Protein AF-A0A0R1JZH5-F1 (afdb_monomer)

Nearest PDB structures (foldseek):
  5a9d-assembly1_B  TM=5.854E-01  e=9.624E-02  Mus musculus
  2i0w-assembly1_A  TM=5.963E-01  e=6.178E-01  Solanum lycopersicum
  7u8t-assembly1_A  TM=4.954E-01  e=4.260E-01  Thermochaetoides thermophila
  7eue-assembly1_B  TM=5.686E-01  e=1.079E+00  Streptomyces albus

Secondary structure (DSSP, 8-state):
-EEEE--SS-S-PPEEEEETTEEEEE-TT-EEE----TT--EEEEESSSS--EEE----TT-EEEEEE-HHHHHHHHHHHHHHHHHHHTT-S-HHHHHHHHHHHHHHHHHHHHHHSEEEEEE-

Mean predicted aligned error: 5.55 Å

Radius of gyration: 18.59 Å; Cα contacts (8 Å, |Δi|>4): 193; chains: 1; bounding box: 40×27×54 Å

pLDDT: mean 88.44, std 6.85, range [49.94, 95.19]

Solvent-accessible surface area (backbone atoms only — not comparable to full-atom values): 6921 Å² total; per-residue (Å²): 36,38,44,33,33,48,58,94,59,86,73,78,57,42,34,41,38,27,53,77,81,47,78,43,79,34,50,56,76,36,70,49,79,46,93,62,58,95,87,67,51,39,33,37,30,58,48,88,79,37,52,78,42,74,58,88,79,84,47,58,87,42,32,32,39,35,31,67,34,66,68,58,57,52,52,52,53,52,49,54,53,48,54,50,48,40,56,72,70,53,77,44,56,74,68,57,48,49,53,52,52,51,54,50,52,54,52,48,52,56,48,40,28,73,53,40,58,45,77,43,78,54,132

Structure (mmCIF, N/CA/C/O backbone):
data_AF-A0A0R1JZH5-F1
#
_entry.id   AF-A0A0R1JZH5-F1
#
loop_
_atom_site.group_PDB
_atom_site.id
_atom_site.type_symbol
_atom_site.label_atom_id
_atom_site.label_alt_id
_atom_site.label_comp_id
_atom_site.label_asym_id
_atom_site.label_entity_id
_atom_site.label_seq_id
_atom_site.pdbx_PDB_ins_code
_atom_site.Cartn_x
_atom_site.Cartn_y
_atom_site.Cartn_z
_atom_site.occupancy
_atom_site.B_iso_or_equiv
_atom_site.auth_seq_id
_atom_site.auth_comp_id
_atom_site.auth_asym_id
_atom_site.auth_atom_id
_atom_site.pdbx_PDB_model_num
ATOM 1 N N . MET A 1 1 ? -5.460 -3.320 21.008 1.00 89.19 1 MET A N 1
ATOM 2 C CA . MET A 1 1 ? -4.680 -3.435 19.765 1.00 89.19 1 MET A CA 1
ATOM 3 C C . MET A 1 1 ? -4.349 -2.043 19.290 1.00 89.19 1 MET A C 1
ATOM 5 O O . MET A 1 1 ? -5.255 -1.221 19.242 1.00 89.19 1 MET A O 1
ATOM 9 N N . LYS A 1 2 ? -3.091 -1.760 18.964 1.00 92.62 2 LYS A N 1
ATOM 10 C CA . LYS A 1 2 ? -2.661 -0.428 18.529 1.00 92.62 2 LYS A CA 1
ATOM 11 C C . LYS A 1 2 ? -2.261 -0.454 17.059 1.00 92.62 2 LYS A C 1
ATOM 13 O O . LYS A 1 2 ? -1.552 -1.357 16.626 1.00 92.62 2 LYS A O 1
ATOM 18 N N . ILE A 1 3 ? -2.741 0.513 16.288 1.00 92.44 3 ILE A N 1
ATOM 19 C CA . ILE A 1 3 ? -2.387 0.672 14.878 1.00 92.44 3 ILE A CA 1
ATOM 20 C C . ILE A 1 3 ? -1.852 2.083 14.699 1.00 92.44 3 ILE A C 1
ATOM 22 O O . ILE A 1 3 ? -2.567 3.055 14.927 1.00 92.44 3 ILE A O 1
ATOM 26 N N . SER A 1 4 ? -0.596 2.172 14.295 1.00 92.94 4 SER A N 1
ATOM 27 C CA . SER A 1 4 ? 0.115 3.419 14.038 1.00 92.94 4 SER A CA 1
ATOM 28 C C . SER A 1 4 ? 0.307 3.595 12.536 1.00 92.94 4 SER A C 1
ATOM 30 O O . SER A 1 4 ? 0.439 2.615 11.797 1.00 92.94 4 SER A O 1
ATOM 32 N N . TYR A 1 5 ? 0.333 4.838 12.074 1.00 92.31 5 TYR A N 1
ATOM 33 C CA . TYR A 1 5 ? 0.569 5.156 10.672 1.00 92.31 5 TYR A CA 1
ATOM 34 C C . TYR A 1 5 ? 1.831 6.001 10.517 1.00 92.31 5 TYR A C 1
ATOM 36 O O . TYR A 1 5 ? 1.933 7.102 11.051 1.00 92.31 5 TYR A O 1
ATOM 44 N N . GLU A 1 6 ? 2.788 5.492 9.747 1.00 89.69 6 GLU A N 1
ATOM 45 C CA . GLU A 1 6 ? 4.024 6.182 9.399 1.00 89.69 6 GLU A CA 1
ATOM 46 C C . GLU A 1 6 ? 4.092 6.394 7.886 1.00 89.69 6 GLU A C 1
ATOM 48 O O . GLU A 1 6 ? 3.928 5.463 7.100 1.00 89.69 6 GLU A O 1
ATOM 53 N N . SER A 1 7 ? 4.388 7.622 7.469 1.00 81.50 7 SER A N 1
ATOM 54 C CA . SER A 1 7 ? 4.633 7.963 6.067 1.00 81.50 7 SER A CA 1
ATOM 55 C C . SER A 1 7 ? 6.021 8.567 5.944 1.00 81.50 7 SER A C 1
ATOM 57 O O . SER A 1 7 ? 6.337 9.542 6.627 1.00 81.50 7 SER A O 1
ATOM 59 N N . SER A 1 8 ? 6.842 8.017 5.051 1.00 68.38 8 SER A N 1
ATOM 60 C CA . SER A 1 8 ? 8.151 8.590 4.714 1.00 68.38 8 SER A CA 1
ATOM 61 C C . SER A 1 8 ? 8.046 9.792 3.763 1.00 68.38 8 SER A C 1
ATOM 63 O O . SER A 1 8 ? 8.966 10.605 3.683 1.00 68.38 8 SER A O 1
ATOM 65 N N . GLY A 1 9 ? 6.905 9.958 3.083 1.00 63.53 9 GLY A N 1
ATOM 66 C CA . GLY A 1 9 ? 6.564 11.165 2.325 1.00 63.53 9 GLY A CA 1
ATOM 67 C C . GLY A 1 9 ? 5.953 12.264 3.205 1.00 63.53 9 GLY A C 1
ATOM 68 O O . GLY A 1 9 ? 5.325 11.969 4.222 1.00 63.53 9 GLY A O 1
ATOM 69 N N . ARG A 1 10 ? 6.092 13.542 2.804 1.00 49.94 10 ARG A N 1
ATOM 70 C CA . ARG 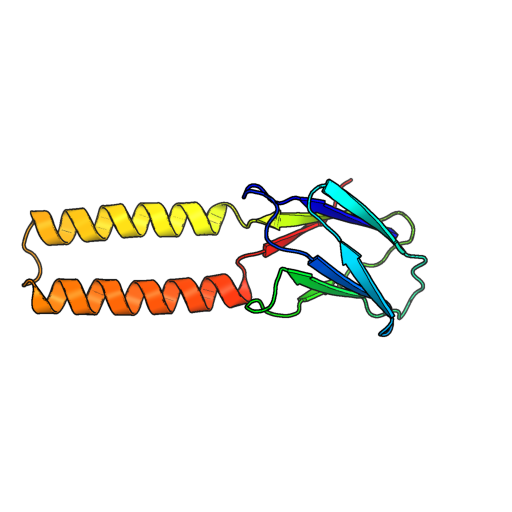A 1 10 ? 5.491 14.711 3.490 1.00 49.94 10 ARG A CA 1
ATOM 71 C C . ARG A 1 10 ? 3.968 14.561 3.619 1.00 49.94 10 ARG A C 1
ATOM 73 O O . ARG A 1 10 ? 3.263 14.976 2.707 1.00 49.94 10 ARG A O 1
ATOM 80 N N . GLY A 1 11 ? 3.489 13.990 4.728 1.00 56.78 11 GLY A N 1
ATOM 81 C CA . GLY A 1 11 ? 2.193 14.192 5.407 1.00 56.78 11 GLY A CA 1
ATOM 82 C C . GLY A 1 11 ? 0.879 14.271 4.609 1.00 56.78 11 GLY A C 1
ATOM 83 O O . GLY A 1 11 ? -0.147 14.585 5.200 1.00 56.78 11 GLY A O 1
ATOM 84 N N . ARG A 1 12 ? 0.860 14.048 3.289 1.00 70.88 12 ARG A N 1
ATOM 85 C CA . ARG A 1 12 ? -0.304 14.330 2.429 1.00 70.88 12 ARG A CA 1
ATOM 86 C C . ARG A 1 12 ? -1.331 13.213 2.405 1.00 70.88 12 ARG A C 1
ATOM 88 O O . ARG A 1 12 ? -2.473 13.467 2.036 1.00 70.88 12 ARG A O 1
ATOM 95 N N . LEU A 1 13 ? -0.926 11.990 2.724 1.00 85.25 13 LEU A N 1
ATOM 96 C CA . LEU A 1 13 ? -1.811 10.835 2.697 1.00 85.25 13 LEU A CA 1
ATOM 97 C C . LEU A 1 13 ? -2.305 10.547 4.107 1.00 85.25 13 LEU A C 1
ATOM 99 O O . LEU A 1 13 ? -1.502 10.477 5.035 1.00 85.25 13 LEU A O 1
ATOM 103 N N . THR A 1 14 ? -3.614 10.371 4.243 1.00 90.06 14 THR A N 1
ATOM 104 C CA . THR A 1 14 ? -4.261 9.876 5.456 1.00 90.06 14 THR A CA 1
ATOM 105 C C . THR A 1 14 ? -4.531 8.386 5.325 1.00 90.06 14 THR A C 1
ATOM 107 O O . THR A 1 14 ? -4.790 7.873 4.230 1.00 90.06 14 THR A O 1
ATOM 110 N N . THR A 1 15 ? -4.470 7.691 6.451 1.00 92.44 15 THR A N 1
ATOM 111 C CA . THR A 1 15 ? -4.892 6.300 6.561 1.00 92.44 15 THR A CA 1
ATOM 112 C C . THR A 1 15 ? -6.276 6.255 7.172 1.00 92.44 15 THR A C 1
ATOM 114 O O . THR A 1 15 ? -6.541 6.941 8.149 1.00 92.44 15 THR A O 1
ATOM 117 N N . THR A 1 16 ? -7.155 5.421 6.632 1.00 94.44 16 THR A N 1
ATOM 118 C CA . THR A 1 16 ? -8.416 5.084 7.288 1.00 94.44 16 THR A CA 1
ATOM 119 C C . THR A 1 16 ? -8.341 3.639 7.751 1.00 94.44 16 THR A C 1
ATOM 121 O O . THR A 1 16 ? -8.060 2.737 6.957 1.00 94.44 16 THR A O 1
ATOM 124 N N . VAL A 1 17 ? -8.587 3.421 9.037 1.00 94.19 17 VAL A N 1
ATOM 125 C CA . VAL A 1 17 ? -8.723 2.110 9.666 1.00 94.19 17 VAL A CA 1
ATOM 126 C C . VAL A 1 17 ? -10.192 1.911 9.987 1.00 94.19 17 VAL A C 1
ATOM 128 O O . VAL A 1 17 ? -10.815 2.781 10.579 1.00 94.19 17 VAL A O 1
ATOM 131 N N . TRP A 1 18 ? -10.755 0.771 9.611 1.00 95.19 18 TRP A N 1
ATOM 132 C CA . TRP A 1 18 ? -12.113 0.406 9.980 1.00 95.19 18 TRP A CA 1
ATOM 133 C C . TRP A 1 18 ? -12.111 -0.759 10.951 1.00 95.19 18 TRP A C 1
ATOM 135 O O . TRP A 1 18 ? -11.528 -1.800 10.640 1.00 95.19 18 TRP A O 1
ATOM 145 N N . HIS A 1 19 ? -12.834 -0.607 12.055 1.00 92.62 19 HIS A N 1
ATOM 146 C CA . HIS A 1 19 ? -13.129 -1.658 13.024 1.00 92.62 19 HIS A CA 1
ATOM 147 C C . HIS A 1 19 ? -14.639 -1.889 13.028 1.00 92.62 19 HIS A C 1
ATOM 149 O O . HIS A 1 19 ? -15.396 -0.988 13.361 1.00 92.62 19 HIS A O 1
ATOM 155 N N . ASN A 1 20 ? -15.098 -3.059 12.570 1.00 88.06 20 ASN A N 1
ATOM 156 C CA . ASN A 1 20 ? -16.532 -3.389 12.511 1.00 88.06 20 ASN A CA 1
ATOM 157 C C . ASN A 1 20 ? -17.406 -2.288 11.863 1.00 88.06 20 ASN A C 1
ATOM 159 O O . ASN A 1 20 ? -18.519 -2.029 12.303 1.00 88.06 20 ASN A O 1
ATOM 163 N N . GLN A 1 21 ? -16.902 -1.681 10.779 1.00 85.25 21 GLN A N 1
ATOM 164 C CA . GLN A 1 21 ? -17.497 -0.563 10.017 1.00 85.25 21 GLN A CA 1
ATOM 165 C C . GLN A 1 21 ? -17.320 0.844 10.610 1.00 85.25 21 GLN A C 1
ATOM 167 O O . GLN A 1 21 ? -17.519 1.811 9.875 1.00 85.25 21 GLN A O 1
ATOM 172 N N . GLU A 1 22 ? -16.861 0.986 11.851 1.00 91.31 22 GLU A N 1
ATOM 173 C CA . GLU A 1 22 ? -16.477 2.285 12.408 1.00 91.31 22 GLU A CA 1
ATOM 174 C C . GLU A 1 22 ? -15.155 2.745 11.790 1.00 91.31 22 GLU A C 1
ATOM 176 O O . GLU A 1 22 ? -14.193 1.980 11.750 1.00 91.31 22 GLU A O 1
ATOM 181 N N . ALA A 1 23 ? -15.122 3.964 11.245 1.00 93.19 23 ALA A N 1
ATOM 182 C CA . ALA A 1 23 ? -13.959 4.511 10.556 1.00 93.19 23 ALA A CA 1
ATOM 183 C C . ALA A 1 23 ? -13.141 5.414 11.487 1.00 93.19 23 ALA A C 1
ATOM 185 O O . ALA A 1 23 ? -13.661 6.374 12.049 1.00 93.19 23 ALA A O 1
ATOM 186 N N . HIS A 1 24 ? -11.844 5.144 11.568 1.00 93.38 24 HIS A N 1
ATOM 187 C CA . HIS A 1 24 ? -10.854 5.950 12.265 1.00 93.38 24 HIS A CA 1
ATOM 188 C C . HIS A 1 24 ? -9.849 6.473 11.245 1.00 93.38 24 HIS A C 1
ATOM 190 O O . HIS A 1 24 ? -9.148 5.696 10.591 1.00 93.38 24 HIS A O 1
ATOM 196 N N . GLU A 1 25 ? -9.798 7.788 11.077 1.00 92.94 25 GLU A N 1
ATOM 197 C CA . GLU A 1 25 ? -8.796 8.432 10.234 1.00 92.94 25 GLU A CA 1
ATOM 198 C C . GLU A 1 25 ? -7.535 8.727 11.047 1.00 92.94 25 GLU A C 1
ATOM 200 O O . GLU A 1 25 ? -7.610 9.100 12.215 1.00 92.94 25 GLU A O 1
ATOM 205 N N . LEU A 1 26 ? -6.382 8.514 10.420 1.00 92.00 26 LEU A N 1
ATOM 206 C CA . LEU A 1 26 ? -5.057 8.697 10.990 1.00 92.00 26 LEU A CA 1
ATOM 207 C C . LEU A 1 26 ? -4.211 9.547 10.047 1.00 92.00 26 LEU A C 1
ATOM 209 O O . LEU A 1 26 ? -4.059 9.235 8.856 1.00 92.00 26 LEU A O 1
ATOM 213 N N . HIS A 1 27 ? -3.605 10.589 10.599 1.00 90.81 27 HIS A N 1
ATOM 214 C CA . HIS A 1 27 ? -2.529 11.338 9.971 1.00 90.81 27 HIS A CA 1
ATOM 215 C C . HIS A 1 27 ? -1.169 10.691 10.257 1.00 90.81 27 HIS A C 1
ATOM 217 O O . HIS A 1 27 ? -1.020 9.837 11.132 1.00 90.81 27 HIS A O 1
ATOM 223 N N . ALA A 1 28 ? -0.158 11.051 9.467 1.00 89.12 28 ALA A N 1
ATOM 224 C CA . ALA A 1 28 ? 1.182 10.498 9.633 1.00 89.12 28 ALA A CA 1
ATOM 225 C C . ALA A 1 28 ? 1.735 10.823 11.033 1.00 89.12 28 ALA A C 1
ATOM 227 O O . ALA A 1 28 ? 1.757 11.984 11.435 1.00 89.12 28 ALA A O 1
ATOM 228 N N . GLY A 1 29 ? 2.200 9.797 11.746 1.00 87.38 29 GLY A N 1
ATOM 229 C CA . GLY A 1 29 ? 2.660 9.877 13.134 1.00 87.38 29 GLY A CA 1
ATOM 230 C C . GLY A 1 29 ? 1.572 9.603 14.176 1.00 87.38 29 GLY A C 1
ATOM 231 O O . GLY A 1 29 ? 1.889 9.503 15.360 1.00 87.38 29 GLY A O 1
ATOM 232 N N . GLU A 1 30 ? 0.310 9.452 13.770 1.00 91.19 30 GLU A N 1
ATOM 233 C CA . GLU A 1 30 ? -0.788 9.148 14.686 1.00 91.19 30 GLU A CA 1
ATOM 234 C C . GLU A 1 30 ? -0.980 7.644 14.891 1.00 91.19 30 GLU A C 1
ATOM 236 O O . GLU A 1 30 ? -0.565 6.801 14.088 1.00 91.19 30 GLU A O 1
ATOM 241 N N . SER A 1 31 ? -1.654 7.311 15.993 1.00 92.62 31 SER A N 1
ATOM 242 C CA . SER A 1 31 ? -2.028 5.941 16.321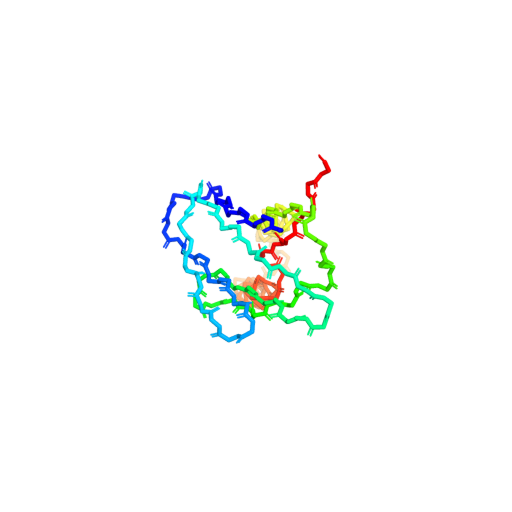 1.00 92.62 31 SER A CA 1
ATOM 243 C C . SER A 1 31 ? -3.442 5.873 16.880 1.00 92.62 31 SER A C 1
ATOM 245 O O . SER A 1 31 ? -3.885 6.781 17.582 1.00 92.62 31 SER A O 1
ATOM 247 N N . VAL A 1 32 ? -4.135 4.777 16.585 1.00 93.38 32 VAL A N 1
ATOM 248 C CA . VAL A 1 32 ? -5.439 4.443 17.160 1.00 93.38 32 VAL A CA 1
ATOM 249 C C . VAL A 1 32 ? -5.315 3.176 17.991 1.00 93.38 32 VAL A C 1
ATOM 251 O O . VAL A 1 32 ? -4.699 2.191 17.573 1.00 93.38 32 VAL A O 1
ATOM 254 N N . THR A 1 33 ? -5.934 3.188 19.168 1.00 93.00 33 THR A N 1
ATOM 255 C CA . THR A 1 33 ? -6.072 1.999 20.007 1.00 93.00 33 THR A CA 1
ATOM 256 C C . THR A 1 33 ? -7.483 1.450 19.865 1.00 93.00 33 THR A C 1
ATOM 258 O O . THR A 1 33 ? -8.451 2.084 20.275 1.00 93.00 33 THR A O 1
ATOM 261 N N . LEU A 1 34 ? -7.588 0.249 19.307 1.00 89.44 34 LEU A N 1
ATOM 262 C CA . LEU A 1 34 ? -8.834 -0.474 19.089 1.00 89.44 34 LEU A CA 1
ATOM 263 C C . LEU A 1 34 ? -9.034 -1.541 20.169 1.00 89.44 34 LEU A C 1
ATOM 265 O O . LEU A 1 34 ? -8.112 -2.299 20.513 1.00 89.44 34 LEU A O 1
ATOM 269 N N . LYS A 1 35 ? -10.263 -1.624 20.682 1.00 89.94 35 LYS A N 1
ATOM 270 C CA . LYS A 1 35 ? -10.710 -2.681 21.598 1.00 89.94 35 LYS A CA 1
ATOM 271 C C . LYS A 1 35 ? -11.206 -3.871 20.782 1.00 89.94 35 LYS A C 1
ATOM 273 O O . LYS A 1 35 ? -12.387 -3.963 20.466 1.00 89.94 35 LYS A O 1
ATOM 278 N N . VAL A 1 36 ? -10.279 -4.747 20.415 1.00 88.69 36 VAL A N 1
ATOM 279 C CA . VAL A 1 36 ? -10.551 -5.877 19.520 1.00 88.69 36 VAL A CA 1
ATOM 280 C C . VAL A 1 36 ? -11.002 -7.108 20.295 1.00 88.69 36 VAL A C 1
ATOM 282 O O . VAL A 1 36 ? -10.440 -7.434 21.342 1.00 88.69 36 VAL A O 1
ATOM 285 N N . HIS A 1 37 ? -11.987 -7.805 19.748 1.00 86.81 37 HIS A N 1
ATOM 286 C CA . HIS A 1 37 ? -12.494 -9.081 20.231 1.00 86.81 37 HIS A CA 1
ATOM 287 C C . HIS A 1 37 ? -12.368 -10.142 19.139 1.00 86.81 37 HIS A C 1
ATOM 289 O O . HIS A 1 37 ? -12.200 -9.854 17.953 1.00 86.81 37 HIS A O 1
ATOM 295 N N . ARG A 1 38 ? -12.444 -11.413 19.541 1.00 81.38 38 ARG A N 1
ATOM 296 C CA . ARG A 1 38 ? -12.385 -12.524 18.591 1.00 81.38 38 ARG A CA 1
ATOM 297 C C . ARG A 1 38 ? -13.582 -12.455 17.637 1.00 81.38 38 ARG A C 1
ATOM 299 O O . ARG A 1 38 ? -14.719 -12.527 18.088 1.00 81.38 38 ARG A O 1
ATOM 306 N N . GLY A 1 39 ? -13.306 -12.393 16.336 1.00 82.44 39 GLY A N 1
ATOM 307 C CA . GLY A 1 39 ? -14.328 -12.311 15.286 1.00 82.44 39 GLY A CA 1
ATOM 308 C C . GLY A 1 39 ? -14.535 -10.907 14.717 1.00 82.44 39 GLY A C 1
ATOM 309 O O . GLY A 1 39 ? -15.265 -10.771 13.737 1.00 82.44 39 GLY A O 1
ATOM 310 N N . ASP A 1 40 ? -13.871 -9.892 15.275 1.00 88.25 40 ASP A N 1
ATOM 311 C CA . ASP A 1 40 ? -13.882 -8.549 14.706 1.00 88.25 40 ASP A CA 1
ATOM 312 C C . ASP A 1 40 ? -13.230 -8.524 13.318 1.00 88.25 40 ASP A C 1
ATOM 314 O O . ASP A 1 40 ? -12.389 -9.352 12.957 1.00 88.25 40 ASP A O 1
ATOM 318 N N . VAL A 1 41 ? -13.621 -7.547 12.504 1.00 90.00 41 VAL A N 1
ATOM 319 C CA . VAL A 1 41 ? -13.013 -7.325 11.192 1.00 90.00 41 VAL A CA 1
ATOM 320 C C . VAL A 1 41 ? -12.331 -5.974 11.194 1.00 90.00 41 VAL A C 1
ATOM 322 O O . VAL A 1 41 ? -12.976 -4.927 11.290 1.00 90.00 41 VAL A O 1
ATOM 325 N N . ILE A 1 42 ? -11.010 -6.015 11.040 1.00 92.12 42 ILE A N 1
ATOM 326 C CA . ILE A 1 42 ? -10.181 -4.827 10.899 1.00 92.12 42 ILE A CA 1
ATOM 327 C C . ILE A 1 42 ? -9.709 -4.737 9.461 1.00 92.12 42 ILE A C 1
ATOM 329 O O . ILE A 1 42 ? -9.089 -5.657 8.921 1.00 92.12 42 ILE A O 1
ATOM 333 N N . THR A 1 43 ? -9.993 -3.603 8.838 1.00 94.56 43 THR A N 1
ATOM 334 C CA . THR A 1 43 ? -9.487 -3.290 7.503 1.00 94.56 43 THR A CA 1
ATOM 335 C C . THR A 1 43 ? -8.846 -1.920 7.498 1.00 94.56 43 THR A C 1
ATOM 337 O O . THR A 1 43 ? -9.174 -1.082 8.327 1.00 94.56 43 THR A O 1
ATOM 340 N N . TRP A 1 44 ? -7.943 -1.669 6.565 1.00 94.25 44 TRP A N 1
ATOM 341 C CA . TRP A 1 44 ? -7.254 -0.391 6.469 1.00 94.25 44 TRP A CA 1
ATOM 342 C C . TRP A 1 44 ? -6.978 -0.023 5.013 1.00 94.25 44 TRP A C 1
ATOM 344 O O . TRP A 1 44 ? -6.995 -0.878 4.123 1.00 94.25 44 TRP A O 1
ATOM 354 N N . ARG A 1 45 ? -6.781 1.269 4.757 1.00 94.94 45 ARG A N 1
ATOM 355 C CA . ARG A 1 45 ? -6.433 1.813 3.440 1.00 94.94 45 ARG A CA 1
ATOM 356 C C . ARG A 1 45 ? -5.676 3.124 3.612 1.00 94.94 45 ARG A C 1
ATOM 358 O O . ARG A 1 45 ? -6.072 3.941 4.438 1.00 94.94 45 ARG A O 1
ATOM 365 N N . VAL A 1 46 ? -4.650 3.345 2.795 1.00 92.25 46 VAL A N 1
ATOM 366 C CA . VAL A 1 46 ? -3.873 4.594 2.788 1.00 92.25 46 VAL A CA 1
ATOM 367 C C . VAL A 1 46 ? -4.232 5.405 1.544 1.00 92.25 46 VAL A C 1
ATOM 369 O O . VAL A 1 46 ? -3.974 4.983 0.419 1.00 92.25 46 VAL A O 1
ATOM 372 N N . GLY A 1 47 ? -4.848 6.571 1.712 1.00 89.25 47 GLY A N 1
ATOM 373 C CA . GLY A 1 47 ? -5.333 7.385 0.598 1.00 89.25 47 GLY A CA 1
ATOM 374 C C . GLY A 1 47 ? -6.496 6.756 -0.186 1.00 89.25 47 GLY A C 1
ATOM 375 O O . GLY A 1 47 ? -7.087 5.745 0.195 1.00 89.25 47 GLY A O 1
ATOM 376 N N . LYS A 1 48 ? -6.872 7.399 -1.299 1.00 85.88 48 LYS A N 1
ATOM 377 C CA . LYS A 1 48 ? -8.040 7.002 -2.114 1.00 85.88 48 LYS A CA 1
ATOM 378 C C . LYS A 1 48 ? -7.715 5.986 -3.215 1.00 85.88 48 LYS A C 1
ATOM 380 O O . LYS A 1 48 ? -8.612 5.271 -3.647 1.00 85.88 48 LYS A O 1
ATOM 385 N N . HIS A 1 49 ? -6.456 5.913 -3.645 1.00 85.50 49 HIS A N 1
ATOM 386 C CA . HIS A 1 49 ? -6.004 5.126 -4.801 1.00 85.50 49 HIS A CA 1
ATOM 387 C C . HIS A 1 49 ? -5.192 3.891 -4.398 1.00 85.50 49 HIS A C 1
ATOM 389 O O . HIS A 1 49 ? -4.240 3.516 -5.070 1.00 85.50 49 HIS A O 1
ATOM 395 N N . THR A 1 50 ? -5.556 3.264 -3.286 1.00 90.38 50 THR A N 1
ATOM 396 C CA . THR A 1 50 ? -4.955 2.008 -2.832 1.00 90.38 50 THR A CA 1
ATOM 397 C C . THR A 1 50 ? -6.045 0.998 -2.527 1.00 90.38 50 THR A C 1
ATOM 399 O O . THR A 1 50 ? -7.215 1.343 -2.294 1.00 90.38 50 THR A O 1
ATOM 402 N N . ARG A 1 51 ? -5.669 -0.276 -2.543 1.00 91.62 51 ARG A N 1
ATOM 403 C CA . ARG A 1 51 ? -6.560 -1.353 -2.145 1.00 91.62 51 ARG A CA 1
ATOM 404 C C . ARG A 1 51 ? -6.862 -1.269 -0.648 1.00 91.62 51 ARG A C 1
ATOM 406 O O . ARG A 1 51 ? -6.025 -0.902 0.169 1.00 91.62 51 ARG A O 1
ATOM 413 N N . ARG A 1 52 ? -8.086 -1.647 -0.279 1.00 93.94 52 ARG A N 1
ATOM 414 C CA . ARG A 1 52 ? -8.443 -1.896 1.119 1.00 93.94 52 ARG A CA 1
ATOM 415 C C . ARG A 1 52 ? -7.903 -3.260 1.543 1.00 93.94 52 ARG A C 1
ATOM 417 O O . ARG A 1 52 ? -8.206 -4.270 0.907 1.00 93.94 52 ARG A O 1
ATOM 424 N N . HIS A 1 53 ? -7.132 -3.276 2.617 1.00 93.56 53 HIS A N 1
ATOM 425 C CA . HIS A 1 53 ? -6.479 -4.459 3.160 1.00 93.56 53 HIS A CA 1
ATOM 426 C C . HIS A 1 53 ? -7.191 -4.947 4.413 1.00 93.56 53 HIS A C 1
ATOM 428 O O . HIS A 1 53 ? -7.696 -4.139 5.188 1.00 93.56 53 HIS A O 1
ATOM 434 N N . THR A 1 54 ? -7.200 -6.259 4.629 1.00 92.4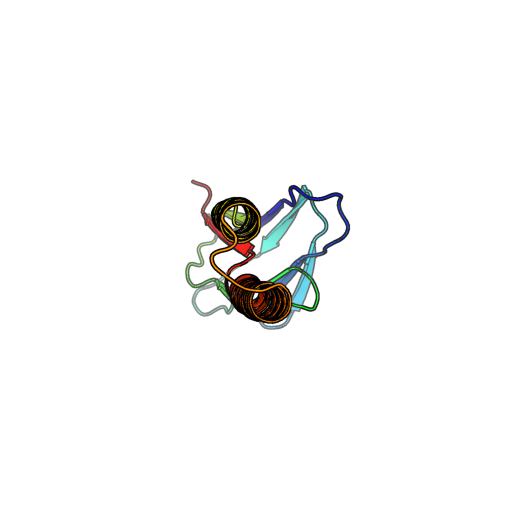4 54 THR A N 1
ATOM 435 C CA . THR A 1 54 ? -7.694 -6.871 5.868 1.00 92.44 54 THR A CA 1
ATOM 436 C C . THR A 1 54 ? -6.516 -7.220 6.761 1.00 92.44 54 THR A C 1
ATOM 438 O O . THR A 1 54 ? -5.520 -7.771 6.293 1.00 92.44 54 THR A O 1
ATOM 441 N N . LEU A 1 55 ? -6.633 -6.904 8.047 1.00 89.44 55 LEU A N 1
ATOM 442 C CA . LEU A 1 55 ? -5.655 -7.276 9.055 1.00 89.44 55 LEU A CA 1
ATOM 443 C C . LEU A 1 55 ? -6.094 -8.592 9.711 1.00 89.44 55 LEU A C 1
ATOM 445 O O . LEU A 1 55 ? -7.051 -8.628 10.485 1.00 89.44 55 LEU A O 1
ATOM 449 N N . SER A 1 56 ? -5.423 -9.686 9.344 1.00 82.69 56 SER A N 1
ATOM 450 C CA . SER A 1 56 ? -5.841 -11.044 9.724 1.00 82.69 56 SER A CA 1
ATOM 451 C C . SER A 1 56 ? -5.516 -11.415 11.172 1.00 82.69 56 SER A C 1
ATOM 453 O O . SER A 1 56 ? -6.179 -12.279 11.736 1.00 82.69 56 SER A O 1
ATOM 455 N N . TYR A 1 57 ? -4.500 -10.793 11.776 1.00 78.81 57 TYR A N 1
ATOM 456 C CA . TYR A 1 57 ? -4.114 -11.057 13.162 1.00 78.81 57 TYR A CA 1
ATOM 457 C C . TYR A 1 57 ? -4.663 -9.977 14.086 1.00 78.81 57 TYR A C 1
ATOM 459 O O . TYR A 1 57 ? -4.428 -8.787 13.872 1.00 78.81 57 TYR A O 1
ATOM 467 N N . GLN A 1 58 ? -5.391 -10.408 15.113 1.00 78.12 58 GLN A N 1
ATOM 468 C CA . GLN A 1 58 ? -6.085 -9.530 16.044 1.00 78.12 58 GLN A CA 1
ATOM 469 C C . GLN A 1 58 ? -5.882 -10.061 17.460 1.00 78.12 58 GLN A C 1
ATOM 471 O O . GLN A 1 58 ? -6.377 -11.128 17.818 1.00 78.12 58 GLN A O 1
ATOM 476 N N . SER A 1 59 ? -5.130 -9.312 18.258 1.00 82.62 59 SER A N 1
ATOM 477 C CA . SER A 1 59 ? -4.967 -9.546 19.690 1.00 82.62 59 SER A CA 1
ATOM 478 C C . SER A 1 59 ? -5.008 -8.195 20.405 1.00 82.62 59 SER A C 1
ATOM 480 O O . SER A 1 59 ? -4.495 -7.213 19.854 1.00 82.62 59 SER A O 1
ATOM 482 N N . PRO A 1 60 ? -5.596 -8.097 21.613 1.00 83.88 60 PRO A N 1
ATOM 483 C CA . PRO A 1 60 ? -5.600 -6.863 22.394 1.00 83.88 60 PRO A CA 1
ATOM 484 C C . PRO A 1 60 ? -4.203 -6.265 22.593 1.00 83.88 60 PRO A C 1
ATOM 486 O O . PRO A 1 60 ? -4.074 -5.042 22.585 1.00 83.88 60 PRO A O 1
ATOM 489 N N . GLU A 1 61 ? -3.183 -7.115 22.684 1.00 85.12 61 GLU A N 1
ATOM 490 C CA . GLU A 1 61 ? -1.784 -6.739 22.911 1.00 85.12 61 GLU A CA 1
ATOM 491 C C . GLU A 1 61 ? -1.006 -6.476 21.614 1.00 85.12 61 GLU A C 1
ATOM 493 O O . GLU A 1 61 ? 0.124 -6.011 21.661 1.00 85.12 61 GLU A O 1
ATOM 498 N N . ALA A 1 62 ? -1.591 -6.749 20.443 1.00 88.12 62 ALA A N 1
ATOM 499 C CA . ALA A 1 62 ? -0.888 -6.560 19.180 1.00 88.12 62 ALA A CA 1
ATOM 500 C C . ALA A 1 62 ? -0.717 -5.075 18.835 1.00 88.12 62 ALA A C 1
ATOM 502 O O . ALA A 1 62 ? -1.668 -4.285 18.939 1.00 88.12 62 ALA A O 1
ATOM 503 N N . GLU A 1 63 ? 0.464 -4.730 18.328 1.00 91.94 63 GLU A N 1
ATOM 504 C CA . GLU A 1 63 ? 0.767 -3.432 17.738 1.00 91.94 63 GLU A CA 1
ATOM 505 C C . GLU A 1 63 ? 1.157 -3.597 16.265 1.00 91.94 63 GLU A C 1
ATOM 507 O O . GLU A 1 63 ? 1.843 -4.543 15.883 1.00 91.94 63 GLU A O 1
ATOM 512 N N . PHE A 1 64 ? 0.681 -2.690 15.415 1.00 92.81 64 PHE A N 1
ATOM 513 C CA . PHE A 1 64 ? 0.990 -2.666 13.989 1.00 92.81 64 PHE A CA 1
ATOM 514 C C . PHE A 1 64 ? 1.375 -1.263 13.550 1.00 92.81 64 PHE A C 1
ATOM 516 O O . PHE A 1 64 ? 0.773 -0.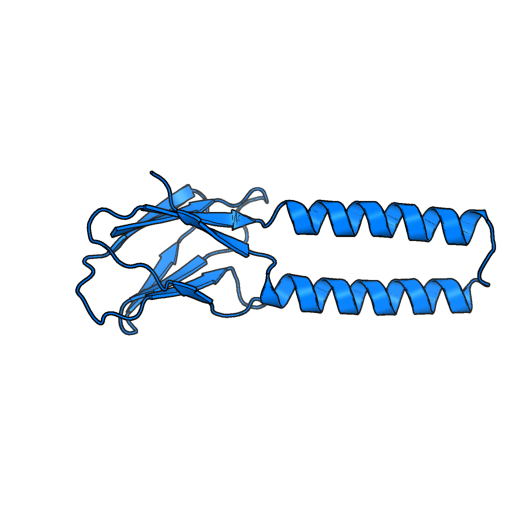282 13.979 1.00 92.81 64 PHE A O 1
ATOM 523 N N . VAL A 1 65 ? 2.323 -1.180 12.622 1.00 93.62 65 VAL A N 1
ATOM 524 C CA . VAL A 1 65 ? 2.667 0.059 11.923 1.00 93.62 65 VAL A CA 1
ATOM 525 C C . VAL A 1 65 ? 2.350 -0.106 10.444 1.00 93.62 65 VAL A C 1
ATOM 527 O O . VAL A 1 65 ? 2.879 -1.001 9.781 1.00 93.62 65 VAL A O 1
ATOM 530 N N . ILE A 1 66 ? 1.484 0.761 9.927 1.00 92.75 66 ILE A N 1
ATOM 531 C CA . ILE A 1 66 ? 1.221 0.910 8.497 1.00 92.75 66 ILE A CA 1
ATOM 532 C C . ILE A 1 66 ? 2.282 1.850 7.933 1.00 92.75 66 ILE A C 1
ATOM 534 O O . ILE A 1 66 ? 2.385 2.987 8.390 1.00 92.75 66 ILE A O 1
ATOM 538 N N . ARG A 1 67 ? 3.066 1.381 6.957 1.00 91.62 67 ARG A N 1
ATOM 539 C CA . ARG A 1 67 ? 4.130 2.169 6.318 1.00 91.62 67 ARG A CA 1
ATOM 540 C C . ARG A 1 67 ? 4.332 1.830 4.846 1.00 91.62 67 ARG A C 1
ATOM 542 O O . ARG A 1 67 ? 3.846 0.806 4.360 1.00 91.62 67 ARG A O 1
ATOM 549 N N . ASP A 1 68 ? 5.084 2.689 4.164 1.00 89.56 68 ASP A N 1
ATOM 550 C CA . ASP A 1 68 ? 5.465 2.516 2.763 1.00 89.56 68 ASP A CA 1
ATOM 551 C C . ASP A 1 68 ? 6.224 1.201 2.544 1.00 89.56 68 ASP A C 1
ATOM 553 O O . ASP A 1 68 ? 7.150 0.849 3.293 1.00 89.56 68 ASP A O 1
ATOM 557 N N . ASN A 1 69 ? 5.900 0.496 1.463 1.00 89.44 69 ASN A N 1
ATOM 558 C CA . ASN A 1 69 ? 6.675 -0.657 1.037 1.00 89.44 69 ASN A CA 1
ATOM 559 C C . ASN A 1 69 ? 7.968 -0.211 0.338 1.00 89.44 69 ASN A C 1
ATOM 561 O O . ASN A 1 69 ? 8.015 0.003 -0.874 1.00 89.44 69 ASN A O 1
ATOM 565 N N . ARG A 1 70 ? 9.057 -0.119 1.110 1.00 83.44 70 ARG A N 1
ATOM 566 C CA . ARG A 1 70 ? 10.373 0.315 0.607 1.00 83.44 70 ARG A CA 1
ATOM 567 C C . ARG A 1 70 ? 10.910 -0.532 -0.550 1.00 83.44 70 ARG A C 1
ATOM 569 O O . ARG A 1 70 ? 11.667 -0.009 -1.362 1.00 83.44 70 ARG A O 1
ATOM 576 N N . GLN A 1 71 ? 10.539 -1.812 -0.647 1.00 85.69 71 GLN A N 1
ATOM 577 C CA . GLN A 1 71 ? 10.982 -2.664 -1.758 1.00 85.69 71 GLN A CA 1
ATOM 578 C C . GLN A 1 71 ? 10.455 -2.154 -3.102 1.00 85.69 71 GLN A C 1
ATOM 580 O O . GLN A 1 71 ? 11.175 -2.185 -4.097 1.00 85.69 71 GLN A O 1
ATOM 585 N N . LEU A 1 72 ? 9.235 -1.611 -3.119 1.00 84.56 72 LEU A N 1
ATOM 586 C CA . LEU A 1 72 ? 8.614 -1.109 -4.337 1.00 84.56 72 LEU A CA 1
ATOM 587 C C . LEU A 1 72 ? 9.356 0.109 -4.908 1.00 84.56 72 LEU A C 1
ATOM 589 O O . LEU A 1 72 ? 9.559 0.200 -6.119 1.00 84.56 72 LEU A O 1
ATOM 593 N N . GLY A 1 73 ? 9.847 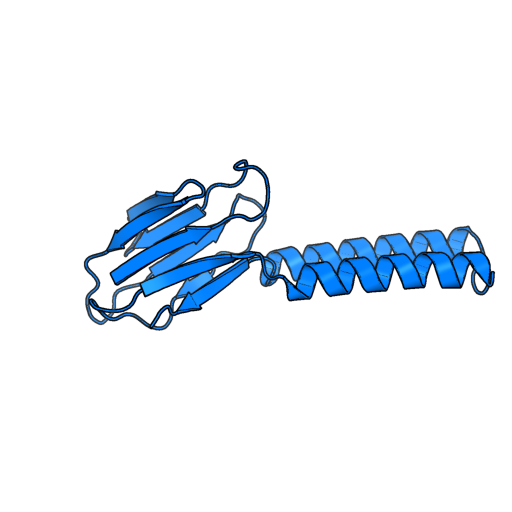0.992 -4.033 1.00 81.56 73 GLY A N 1
ATOM 594 C CA . GLY A 1 73 ? 10.682 2.128 -4.433 1.00 81.56 73 GLY A CA 1
ATOM 595 C C . GLY A 1 73 ? 11.995 1.698 -5.096 1.00 81.56 73 GLY A C 1
ATOM 596 O O . GLY A 1 73 ? 12.404 2.291 -6.095 1.00 81.56 73 GLY A O 1
ATOM 597 N N . TRP A 1 74 ? 12.627 0.627 -4.604 1.00 86.25 74 TRP A N 1
ATOM 598 C CA . TRP A 1 74 ? 13.840 0.080 -5.221 1.00 86.25 74 TRP A CA 1
ATOM 599 C C . TRP A 1 74 ? 13.583 -0.500 -6.611 1.00 86.25 74 TRP A C 1
ATOM 601 O O . TRP A 1 74 ? 14.404 -0.302 -7.506 1.00 86.25 74 TRP A O 1
ATOM 611 N N . TYR A 1 75 ? 12.440 -1.158 -6.822 1.00 86.94 75 TYR A N 1
ATOM 612 C CA . TYR A 1 75 ? 12.069 -1.654 -8.149 1.00 86.94 75 TYR A CA 1
ATOM 613 C C . TYR A 1 75 ? 11.848 -0.519 -9.150 1.00 86.94 75 TYR A C 1
ATOM 615 O O . TYR A 1 75 ? 12.322 -0.618 -10.281 1.00 86.94 75 TYR A O 1
ATOM 623 N N . LEU A 1 76 ? 11.211 0.582 -8.736 1.00 86.94 76 LEU A N 1
ATOM 624 C CA . LEU A 1 76 ? 11.053 1.761 -9.592 1.00 86.94 76 LEU A CA 1
ATOM 625 C C . LEU A 1 76 ? 12.407 2.374 -9.972 1.00 86.94 76 LEU A C 1
ATOM 627 O O . LEU A 1 76 ? 12.638 2.691 -11.138 1.00 86.94 76 LEU A O 1
ATOM 631 N N . ALA A 1 77 ? 13.319 2.505 -9.004 1.00 87.88 77 ALA A N 1
ATOM 632 C CA . ALA A 1 77 ? 14.659 3.029 -9.251 1.00 87.88 77 ALA A CA 1
ATOM 633 C C . ALA A 1 77 ? 15.457 2.131 -10.213 1.00 87.88 77 ALA A C 1
ATOM 635 O O . ALA A 1 77 ? 16.044 2.626 -11.176 1.00 87.88 77 ALA A O 1
ATOM 636 N N . ALA A 1 78 ? 15.436 0.812 -9.999 1.00 89.38 78 ALA A N 1
ATOM 637 C CA . ALA A 1 78 ? 16.086 -0.151 -10.885 1.00 89.38 78 ALA A CA 1
ATOM 638 C C . ALA A 1 78 ? 15.506 -0.097 -12.308 1.00 89.38 78 ALA A C 1
ATOM 640 O O . ALA A 1 78 ? 16.257 -0.107 -13.285 1.00 89.38 78 ALA A O 1
ATOM 641 N N . PHE A 1 79 ? 14.181 0.026 -12.431 1.00 90.38 79 PHE A N 1
ATOM 642 C CA . PHE A 1 79 ? 13.517 0.181 -13.720 1.00 90.38 79 PHE A CA 1
ATOM 643 C C . PHE A 1 79 ? 13.940 1.469 -14.442 1.00 90.38 79 PHE A C 1
ATOM 645 O O . PHE A 1 79 ? 14.240 1.434 -15.634 1.00 90.38 79 PHE A O 1
ATOM 652 N N . ALA A 1 80 ? 14.020 2.598 -13.732 1.00 89.50 80 ALA A N 1
ATOM 653 C CA . ALA A 1 80 ? 14.464 3.862 -14.315 1.00 89.50 80 ALA A CA 1
ATOM 654 C C . ALA A 1 80 ? 15.896 3.762 -14.871 1.00 89.50 80 ALA A C 1
ATOM 656 O O . ALA A 1 80 ? 16.160 4.209 -15.987 1.00 89.50 80 ALA A O 1
ATOM 657 N N . VAL A 1 81 ? 16.805 3.113 -14.134 1.00 92.81 81 VAL A N 1
ATOM 658 C CA . VAL A 1 81 ? 18.178 2.853 -14.601 1.00 92.81 81 VAL A CA 1
ATOM 659 C C . VAL A 1 81 ? 18.178 1.968 -15.850 1.00 92.81 81 VAL A C 1
ATOM 661 O O . VAL A 1 81 ? 18.887 2.269 -16.811 1.00 92.81 81 VAL A O 1
ATOM 664 N N . LEU A 1 82 ? 17.356 0.914 -15.876 1.00 91.50 82 LEU A N 1
ATOM 665 C CA . LEU A 1 82 ? 17.224 0.034 -17.039 1.00 91.50 82 LEU A CA 1
ATOM 666 C C . LEU A 1 82 ? 16.722 0.797 -18.274 1.00 91.50 82 LEU A C 1
ATOM 668 O O . LEU A 1 82 ? 17.289 0.644 -19.353 1.00 91.50 82 LEU A O 1
ATOM 672 N N . ALA A 1 83 ? 15.699 1.641 -18.126 1.00 89.31 83 ALA A N 1
ATOM 673 C CA . ALA A 1 83 ? 15.156 2.434 -19.228 1.00 89.31 83 ALA A CA 1
ATOM 674 C C . ALA A 1 83 ? 16.213 3.381 -19.825 1.00 89.31 83 ALA A C 1
ATOM 676 O O . ALA A 1 83 ? 16.348 3.469 -21.047 1.00 89.31 83 ALA A O 1
ATOM 677 N N . VAL A 1 84 ? 17.014 4.030 -18.971 1.00 89.81 84 VAL A N 1
ATOM 678 C CA . VAL A 1 84 ? 18.140 4.870 -19.408 1.00 89.81 84 VAL A CA 1
ATOM 679 C C . VAL A 1 84 ? 19.196 4.041 -20.140 1.00 89.81 84 VAL A C 1
ATOM 681 O O . VAL A 1 84 ? 19.660 4.455 -21.200 1.00 89.81 84 VAL A O 1
ATOM 684 N N . ALA A 1 85 ? 19.551 2.862 -19.623 1.00 90.50 85 ALA A N 1
ATOM 685 C CA . ALA A 1 85 ? 20.535 1.984 -20.251 1.00 90.50 85 ALA A CA 1
ATOM 686 C C . ALA A 1 85 ? 20.080 1.499 -21.638 1.00 90.50 85 ALA A C 1
ATOM 688 O O . ALA A 1 85 ? 20.843 1.589 -22.596 1.00 90.50 85 ALA A O 1
ATOM 689 N N . VAL A 1 86 ? 18.827 1.051 -21.771 1.00 89.88 86 VAL A N 1
ATOM 690 C CA . VAL A 1 86 ? 18.244 0.606 -23.050 1.00 89.88 86 VAL A CA 1
ATOM 691 C C . VAL A 1 86 ? 18.241 1.741 -24.077 1.00 89.88 86 VAL A C 1
ATOM 693 O O . VAL A 1 86 ? 18.612 1.521 -25.232 1.00 89.88 86 VAL A O 1
ATOM 696 N N . GLY A 1 87 ? 17.871 2.956 -23.658 1.00 88.62 87 GLY A N 1
ATOM 697 C CA . GLY A 1 87 ? 17.903 4.138 -24.521 1.00 88.62 87 GLY A CA 1
ATOM 698 C C . GLY A 1 87 ? 19.321 4.543 -24.931 1.00 88.62 87 GLY A C 1
ATOM 699 O O . GLY A 1 87 ? 19.567 4.826 -26.102 1.00 88.62 87 GLY A O 1
ATOM 700 N N . TYR A 1 88 ? 20.275 4.512 -23.997 1.00 88.88 88 TYR A N 1
ATOM 701 C CA . TYR A 1 88 ? 21.681 4.824 -24.269 1.00 88.88 88 TYR A CA 1
ATOM 702 C C . TYR A 1 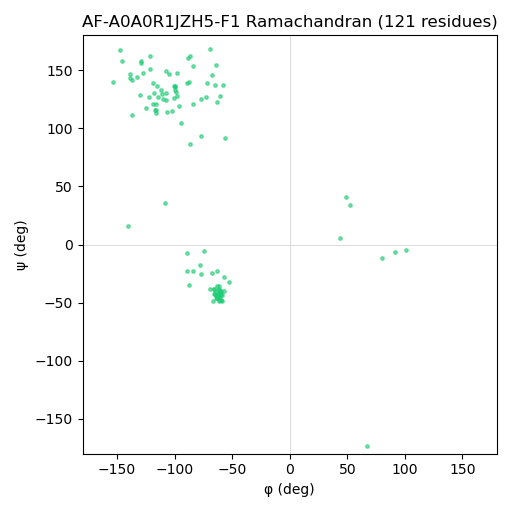88 ? 22.321 3.823 -25.240 1.00 88.88 88 TYR A C 1
ATOM 704 O O . TYR A 1 88 ? 22.999 4.221 -26.187 1.00 88.88 88 TYR A O 1
ATOM 712 N N . LEU A 1 89 ? 22.058 2.527 -25.045 1.00 92.38 89 LEU A N 1
ATOM 713 C CA . LEU A 1 89 ? 22.539 1.446 -25.909 1.00 92.38 89 LEU A CA 1
ATOM 714 C C . LEU A 1 89 ? 21.787 1.363 -27.246 1.00 92.38 89 LEU A C 1
ATOM 716 O O . LEU A 1 89 ? 22.169 0.568 -28.105 1.00 92.38 89 LEU A O 1
ATOM 720 N N . LYS A 1 90 ? 20.734 2.175 -27.430 1.00 86.94 90 LYS A N 1
ATOM 721 C CA . LYS A 1 90 ? 19.876 2.214 -28.625 1.00 86.94 90 LYS A CA 1
ATOM 722 C C . LYS A 1 90 ? 19.333 0.838 -29.024 1.00 86.94 90 LYS A C 1
ATOM 724 O O . LYS A 1 90 ? 19.174 0.544 -30.205 1.00 86.94 90 LYS A O 1
ATOM 729 N N . TRP A 1 91 ? 19.057 -0.014 -28.037 1.00 87.12 91 TRP A N 1
ATOM 730 C CA . TRP A 1 91 ? 18.469 -1.338 -28.274 1.00 87.12 91 TRP A CA 1
ATOM 731 C C . TRP A 1 91 ? 17.034 -1.254 -28.799 1.00 87.12 91 TRP A C 1
ATOM 733 O O . TRP A 1 91 ? 16.567 -2.172 -29.466 1.00 87.12 91 TRP A O 1
ATOM 743 N N . LEU A 1 92 ? 16.348 -0.151 -28.499 1.00 85.94 92 LEU A N 1
ATOM 744 C CA . LEU A 1 92 ? 15.037 0.192 -29.029 1.00 85.94 92 LEU A CA 1
ATOM 745 C C . LEU A 1 92 ? 15.125 1.531 -29.759 1.00 85.94 92 LEU A C 1
ATOM 747 O O . LEU A 1 92 ? 15.928 2.398 -29.402 1.00 85.94 92 LEU A O 1
ATOM 751 N N . ASP A 1 93 ? 14.267 1.710 -30.758 1.00 90.62 93 ASP A N 1
ATOM 752 C CA . ASP A 1 93 ? 13.987 3.025 -31.315 1.00 90.62 93 ASP A CA 1
ATOM 753 C C . ASP A 1 93 ? 13.211 3.886 -30.300 1.00 90.62 93 ASP A C 1
ATOM 755 O O . ASP A 1 93 ? 12.709 3.407 -29.278 1.00 90.62 93 ASP A O 1
ATOM 759 N N . ASN A 1 94 ? 13.098 5.186 -30.570 1.00 87.69 94 ASN A N 1
ATOM 760 C CA . ASN A 1 94 ? 12.447 6.111 -29.636 1.00 87.69 94 ASN A CA 1
ATOM 761 C C . ASN A 1 94 ? 10.970 5.756 -29.392 1.00 87.69 94 ASN A C 1
ATOM 763 O O . ASN A 1 94 ? 10.478 5.899 -28.270 1.00 87.69 94 ASN A O 1
ATOM 767 N N . THR A 1 95 ? 10.267 5.269 -30.420 1.00 92.06 95 THR A N 1
ATOM 768 C CA . THR A 1 95 ? 8.876 4.821 -30.298 1.00 92.06 95 THR A CA 1
ATOM 769 C C . THR A 1 95 ? 8.777 3.579 -29.413 1.00 92.06 95 THR A C 1
ATOM 771 O O . THR A 1 95 ? 7.993 3.575 -28.462 1.00 92.06 95 THR A O 1
ATOM 774 N N . GLY A 1 96 ? 9.605 2.558 -29.656 1.00 90.69 96 GLY A N 1
ATOM 775 C CA . GLY A 1 96 ? 9.643 1.340 -28.849 1.00 90.69 96 GLY A CA 1
ATOM 776 C C . GLY A 1 96 ? 10.020 1.601 -27.391 1.00 90.69 96 GLY A C 1
ATOM 777 O O . GLY A 1 96 ? 9.357 1.090 -26.487 1.00 90.69 96 GLY A O 1
ATOM 778 N N . LEU A 1 97 ? 11.018 2.457 -27.141 1.00 91.06 97 LEU A N 1
ATOM 779 C CA . LEU A 1 97 ? 11.414 2.849 -25.785 1.00 91.06 97 LEU A CA 1
ATOM 780 C C . LEU A 1 97 ? 10.269 3.557 -25.047 1.00 91.06 97 LEU A C 1
ATOM 782 O O . LEU A 1 97 ? 10.021 3.277 -23.875 1.00 91.06 97 LEU A O 1
ATOM 786 N N . THR A 1 98 ? 9.538 4.437 -25.735 1.00 90.50 98 THR A N 1
ATOM 787 C CA . THR A 1 98 ? 8.401 5.161 -25.148 1.00 90.50 98 THR A CA 1
ATOM 788 C C . THR A 1 98 ? 7.276 4.204 -24.754 1.00 90.50 98 THR A C 1
ATOM 790 O O . THR A 1 98 ? 6.772 4.279 -23.633 1.00 90.50 98 THR A O 1
ATOM 793 N N . ILE A 1 99 ? 6.911 3.264 -25.635 1.00 92.81 99 ILE A N 1
ATOM 794 C CA . ILE A 1 99 ? 5.886 2.247 -25.346 1.00 92.81 99 ILE A CA 1
ATOM 795 C C . ILE A 1 99 ? 6.306 1.388 -24.149 1.00 92.81 99 ILE A C 1
ATOM 797 O O . ILE A 1 99 ? 5.503 1.154 -23.245 1.00 92.81 99 ILE A O 1
ATOM 801 N N . PHE A 1 100 ? 7.568 0.957 -24.112 1.00 89.94 100 PHE A N 1
ATOM 802 C CA . PHE A 1 100 ? 8.112 0.169 -23.009 1.00 89.94 100 PHE A CA 1
ATOM 803 C C . PHE A 1 100 ? 8.003 0.902 -21.664 1.00 89.94 100 PHE A C 1
ATOM 805 O O . PHE A 1 100 ? 7.496 0.338 -20.693 1.00 89.94 100 PHE A O 1
ATOM 812 N N . VAL A 1 101 ? 8.422 2.171 -21.614 1.00 91.62 101 VAL A N 1
ATOM 813 C CA . VAL A 1 101 ? 8.337 2.991 -20.396 1.00 91.62 101 VAL A CA 1
ATOM 814 C C . VAL A 1 101 ? 6.886 3.170 -19.952 1.00 91.62 101 VAL A C 1
ATOM 816 O O . VAL A 1 101 ? 6.594 3.016 -18.768 1.00 91.62 101 VAL A O 1
ATOM 819 N N . LEU A 1 102 ? 5.960 3.432 -20.879 1.00 94.00 102 LEU A N 1
ATOM 820 C CA . LEU A 1 102 ? 4.538 3.576 -20.555 1.00 94.00 102 LEU A CA 1
ATOM 821 C C . LEU A 1 102 ? 3.947 2.298 -19.950 1.00 94.00 102 LEU A C 1
ATOM 823 O O . LEU A 1 102 ? 3.299 2.361 -18.906 1.00 94.00 102 LEU A O 1
ATOM 827 N N . LEU A 1 103 ? 4.192 1.138 -20.567 1.00 92.94 103 LEU A N 1
ATOM 828 C CA . LEU A 1 103 ? 3.699 -0.145 -20.058 1.00 92.94 103 LEU A CA 1
ATOM 829 C C . LEU A 1 103 ? 4.247 -0.455 -18.666 1.00 92.94 103 LEU A C 1
ATOM 831 O O . LEU A 1 103 ? 3.513 -0.933 -17.802 1.00 92.94 103 LEU A O 1
ATOM 835 N N . ALA A 1 104 ? 5.520 -0.153 -18.429 1.00 89.94 104 ALA A N 1
ATOM 836 C CA . ALA A 1 104 ? 6.131 -0.363 -17.130 1.00 89.94 104 ALA A CA 1
ATOM 837 C C . ALA A 1 104 ? 5.590 0.583 -16.053 1.00 89.94 104 ALA A C 1
ATOM 839 O O . ALA A 1 104 ? 5.374 0.141 -14.928 1.00 89.94 104 ALA A O 1
ATOM 840 N N . LEU A 1 105 ? 5.319 1.851 -16.383 1.00 91.62 105 LEU A N 1
ATOM 841 C CA . LEU A 1 105 ? 4.669 2.785 -15.459 1.00 91.62 105 LEU A CA 1
ATOM 842 C C . LEU A 1 105 ? 3.258 2.314 -15.095 1.00 91.62 105 LEU A C 1
ATOM 844 O O . LEU A 1 105 ? 2.897 2.315 -13.922 1.00 91.62 105 LEU A O 1
ATOM 848 N N . ILE A 1 106 ? 2.486 1.839 -16.077 1.00 93.25 106 ILE A N 1
ATOM 849 C CA . ILE A 1 106 ? 1.165 1.244 -15.826 1.00 93.25 106 ILE A CA 1
ATOM 850 C C . ILE A 1 106 ? 1.301 0.022 -14.910 1.00 93.25 106 ILE A C 1
ATOM 852 O O . ILE A 1 106 ? 0.583 -0.087 -13.917 1.00 93.25 106 ILE A O 1
ATOM 856 N N . GLY A 1 107 ? 2.240 -0.880 -15.208 1.00 90.56 107 GLY A N 1
ATOM 857 C CA . GLY A 1 107 ? 2.510 -2.052 -14.376 1.00 90.56 107 GLY A CA 1
ATOM 858 C C . GLY A 1 107 ? 2.904 -1.676 -12.947 1.00 90.56 107 GLY A C 1
ATOM 859 O O . GLY A 1 107 ? 2.381 -2.252 -11.994 1.00 90.56 107 GLY A O 1
ATOM 860 N N . TYR A 1 108 ? 3.764 -0.670 -12.788 1.00 90.56 108 TYR A N 1
ATOM 861 C CA . TYR A 1 108 ? 4.159 -0.144 -11.486 1.00 90.56 108 TYR A CA 1
ATOM 862 C C . TYR A 1 108 ? 2.957 0.379 -10.698 1.00 90.56 108 TYR A C 1
ATOM 864 O O . TYR A 1 108 ? 2.793 -0.003 -9.542 1.00 90.56 108 TYR A O 1
ATOM 872 N N . GLU A 1 109 ? 2.088 1.189 -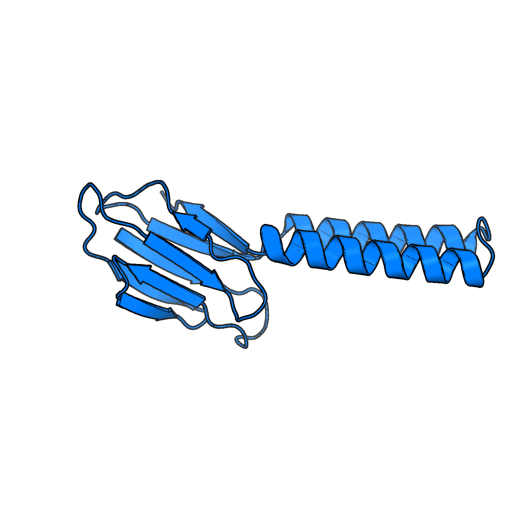11.308 1.00 90.38 109 GLU A N 1
ATOM 873 C CA . GLU A 1 109 ? 0.895 1.719 -10.636 1.00 90.38 109 GLU A CA 1
ATOM 874 C C . GLU A 1 109 ? -0.070 0.610 -10.207 1.00 90.38 109 GLU A C 1
ATOM 876 O O . GLU A 1 109 ? -0.609 0.648 -9.099 1.00 90.38 109 GLU A O 1
ATOM 881 N N . VAL A 1 110 ? -0.244 -0.427 -11.034 1.00 92.12 110 VAL A N 1
ATOM 882 C CA . VAL A 1 110 ? -1.045 -1.603 -10.663 1.00 92.12 110 VAL A CA 1
ATOM 883 C C . VAL A 1 110 ? -0.455 -2.281 -9.427 1.00 92.12 110 VAL A C 1
ATOM 885 O O . VAL A 1 110 ? -1.178 -2.555 -8.470 1.00 92.12 110 VAL A O 1
ATOM 888 N N . VAL A 1 111 ? 0.855 -2.524 -9.399 1.00 91.25 111 VAL A N 1
ATOM 889 C CA . VAL A 1 111 ? 1.506 -3.140 -8.234 1.00 91.25 111 VAL A CA 1
ATOM 890 C C . VAL A 1 111 ? 1.413 -2.221 -7.009 1.00 91.25 111 VAL A C 1
ATOM 892 O O . VAL A 1 111 ? 1.073 -2.684 -5.921 1.00 91.25 111 VAL A O 1
ATOM 895 N N . ASN A 1 112 ? 1.633 -0.918 -7.175 1.00 90.31 112 ASN A N 1
ATOM 896 C CA . ASN A 1 112 ? 1.534 0.084 -6.115 1.00 90.31 112 ASN A CA 1
ATOM 897 C C . ASN A 1 112 ? 0.127 0.145 -5.497 1.00 90.31 112 ASN A C 1
ATOM 899 O O . ASN A 1 112 ? -0.009 0.190 -4.274 1.00 90.31 112 ASN A O 1
ATOM 903 N N . TYR A 1 113 ? -0.922 0.041 -6.316 1.00 90.75 113 TYR A N 1
ATOM 904 C CA . TYR A 1 113 ? -2.305 -0.057 -5.845 1.00 90.75 113 TYR A CA 1
ATOM 905 C C . TYR A 1 113 ? -2.515 -1.244 -4.892 1.00 90.75 113 TYR A C 1
ATOM 907 O O . TYR A 1 113 ? -3.241 -1.121 -3.902 1.00 90.75 113 TYR A O 1
ATOM 915 N N . PHE A 1 114 ? -1.888 -2.390 -5.185 1.00 90.06 114 PHE A N 1
ATOM 916 C CA . PHE A 1 114 ? -2.060 -3.624 -4.420 1.00 90.06 114 PHE A CA 1
ATOM 917 C C . PHE A 1 114 ? -1.119 -3.773 -3.229 1.00 90.06 114 PHE A C 1
ATOM 919 O O . PHE A 1 114 ? -1.529 -4.395 -2.258 1.00 90.06 114 PHE A O 1
ATOM 926 N N . ILE A 1 115 ? 0.128 -3.306 -3.307 1.00 90.00 115 ILE A N 1
ATOM 927 C CA . ILE A 1 115 ? 1.166 -3.596 -2.299 1.00 90.00 115 ILE A CA 1
ATOM 928 C C . ILE A 1 115 ? 2.076 -2.399 -1.979 1.00 90.00 115 ILE A C 1
ATOM 930 O O . ILE A 1 115 ? 3.148 -2.584 -1.398 1.00 90.00 115 ILE A O 1
ATOM 934 N N . GLY A 1 116 ? 1.680 -1.177 -2.349 1.00 88.69 116 GLY A N 1
ATOM 935 C CA . GLY A 1 116 ? 2.440 0.044 -2.046 1.00 88.69 116 GLY A CA 1
ATOM 936 C C . GLY A 1 116 ? 2.571 0.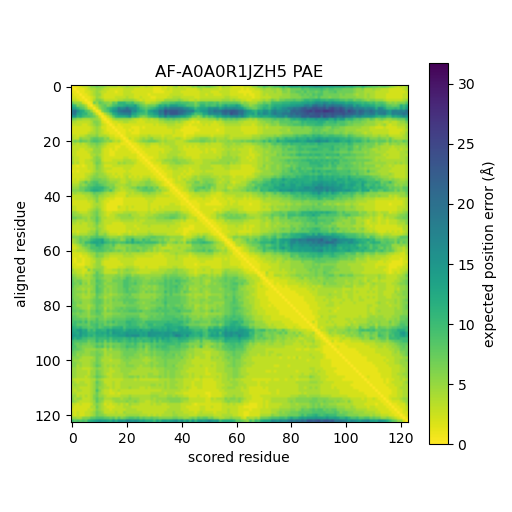332 -0.549 1.00 88.69 116 GLY A C 1
ATOM 937 O O . GLY A 1 116 ? 3.531 0.969 -0.120 1.00 88.69 116 GLY A O 1
ATOM 938 N N . TRP A 1 117 ? 1.655 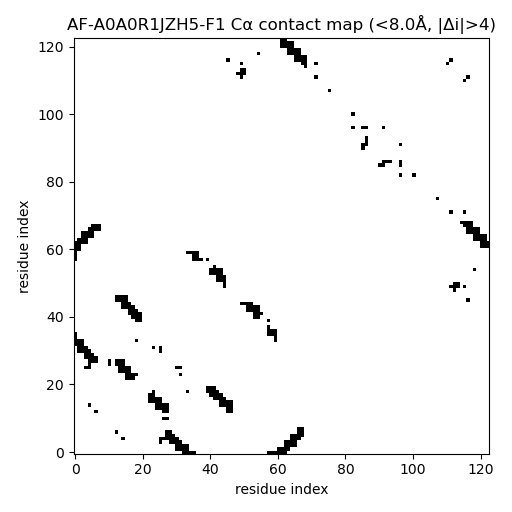-0.205 0.256 1.00 90.56 117 TRP A N 1
ATOM 939 C CA . TRP A 1 117 ? 1.626 -0.055 1.707 1.00 90.56 117 TRP A CA 1
ATOM 940 C C . TRP A 1 117 ? 1.546 -1.413 2.383 1.00 90.56 117 TRP A C 1
ATOM 942 O O . TRP A 1 117 ? 0.921 -2.342 1.870 1.00 90.56 117 TRP A O 1
ATOM 952 N N . VAL A 1 118 ? 2.155 -1.517 3.559 1.00 91.62 118 VAL A N 1
ATOM 953 C CA . VAL A 1 118 ? 2.177 -2.749 4.348 1.00 91.62 118 VAL A CA 1
ATOM 954 C C . VAL A 1 118 ? 1.921 -2.447 5.819 1.00 91.62 118 VAL A C 1
ATOM 956 O O . VAL A 1 118 ? 2.406 -1.449 6.350 1.00 91.62 118 VAL A O 1
ATOM 959 N N . ALA A 1 119 ? 1.173 -3.330 6.479 1.00 92.00 119 ALA A N 1
ATOM 960 C CA . ALA A 1 119 ? 1.011 -3.331 7.928 1.00 92.00 119 ALA A CA 1
ATOM 961 C C . ALA A 1 119 ? 2.000 -4.330 8.529 1.00 92.00 119 ALA A C 1
ATOM 963 O O . ALA A 1 119 ? 1.960 -5.517 8.202 1.00 92.00 119 ALA A O 1
ATOM 964 N N . ILE A 1 120 ? 2.899 -3.848 9.382 1.00 91.19 120 ILE A N 1
ATOM 965 C CA . ILE A 1 120 ? 3.975 -4.651 9.964 1.00 91.19 120 ILE A CA 1
ATOM 966 C C . ILE A 1 120 ? 3.741 -4.767 11.469 1.00 91.19 120 ILE A C 1
ATOM 968 O O . ILE A 1 120 ? 3.548 -3.731 12.111 1.00 91.19 120 ILE A O 1
ATOM 972 N N . PRO A 1 121 ? 3.726 -5.990 12.029 1.00 90.38 121 PRO A N 1
ATOM 973 C CA . PRO A 1 121 ? 3.591 -6.176 13.465 1.00 90.38 121 PRO A CA 1
ATOM 974 C C . PRO A 1 121 ? 4.812 -5.591 14.183 1.00 90.38 121 PRO A C 1
ATOM 976 O O . PRO A 1 121 ? 5.946 -5.767 13.736 1.00 90.38 121 PRO A O 1
ATOM 979 N N . GLN A 1 122 ? 4.563 -4.894 15.283 1.00 86.75 122 GLN A N 1
ATOM 980 C CA . GLN A 1 122 ? 5.572 -4.480 16.250 1.00 86.75 122 GLN A CA 1
ATOM 981 C C . GLN A 1 122 ? 5.511 -5.465 17.423 1.00 86.75 122 GLN A C 1
ATOM 983 O O . GLN A 1 122 ? 4.416 -5.828 17.863 1.00 86.75 122 GLN A O 1
ATOM 988 N N . HIS A 1 123 ? 6.677 -5.950 17.847 1.00 69.31 123 HIS A N 1
ATOM 989 C CA . HIS A 1 123 ? 6.834 -6.850 18.990 1.00 69.31 123 HIS A CA 1
ATOM 990 C C . HIS A 1 123 ? 7.156 -6.062 20.253 1.00 69.31 123 HIS A C 1
ATOM 992 O O . HIS A 1 123 ? 7.937 -5.091 20.136 1.00 69.31 123 HIS A O 1
#

Organism: NCBI:txid1291734

Sequence (123 aa):
MKISYESSGRGRLTTTVWHNQEAHELHAGESVTLKVHRGDVITWRVGKHTRRHTLSYQSPEAEFVIRDNRQLGWYLAAFAVLAVAVGYLKWLDNTGLTIFVLLALIGYEVVNYFIGWVAIPQH

Foldseek 3Di:
DKEAEAEPDPFPKWKWKDKQNDTDIGTHGDMDQDPDDPPIWIWMDIHDQADIGTDPDDDNPWYKYKYFPVVLVVVVVVVVVVLVVCVVVPVDDPVVSVVVVVVVVVVSSVVCRYPRMDIDIDD